Protein AF-A0A0C2GQP3-F1 (afdb_monomer_lite)

Organism: NCBI:txid51022

Sequence (180 aa):
MLGNVIAQKRGRRRKRNSLAPLAIQDDLPNEKETQPNSDPKTCPGTQIRRNNPRRGVQDVSNHKITEFFPVRRSSRKTGKQLEVWFYYEKKGRGIRAAKSFIKNEFVVEYKGDMMDYNSAKIREEEYAKDPSIGSYMYFFKYKSKRWCVDATKESEFKGRLINHSALRPNLRTKVRNSAV

Radius of gyration: 28.7 Å; chains: 1; bounding box: 52×64×82 Å

InterPro domains:
  IPR001214 SET domain [PF00856] (92-177)
  IPR001214 SET domain [PS50280] (80-180)
  IPR046341 SET domain superfamily [G3DSA:2.170.270.10] (5-178)
  IPR046341 SET domain superfamily [SSF82199] (40-175)
  IPR051760 Histone-lysine N-methyltransferase KMT5A [PTHR46167] (46-176)

Foldseek 3Di:
DFFFKFKFFADDDDPDPDDDDDDDDDDDDDDDDDDDDDDDDDDDDDDDDDDDDDDDDPCPPPPPPCVVDPQCPPPPPLLQQKDWDAPPPPFGIAIDGPDDHDGRDTRFTLAADKAFDVVVVVVVVVVVVPPVQDFLKDWDDDPNGIMIGGPSPDDSGRNSRHDDDDPDDRIDMDGGPSDD

Structure (mmCIF, N/CA/C/O backbone):
data_AF-A0A0C2GQP3-F1
#
_entry.id   AF-A0A0C2GQP3-F1
#
loop_
_atom_site.group_PDB
_atom_site.id
_atom_site.type_symbol
_atom_site.label_atom_id
_atom_site.label_alt_id
_atom_site.label_comp_id
_atom_site.label_asym_id
_atom_site.label_entity_id
_atom_site.label_seq_id
_atom_site.pdbx_PDB_ins_code
_atom_site.Cartn_x
_atom_site.Cartn_y
_atom_site.Cartn_z
_atom_site.occupancy
_atom_site.B_iso_or_equiv
_atom_site.auth_seq_id
_atom_site.auth_comp_id
_atom_site.auth_asym_id
_atom_site.auth_atom_id
_atom_site.pdbx_PDB_model_num
ATOM 1 N N . MET A 1 1 ? 3.990 -3.202 20.522 1.00 48.06 1 MET A N 1
ATOM 2 C CA . MET A 1 1 ? 3.571 -3.920 19.298 1.00 48.06 1 MET A CA 1
ATOM 3 C C . MET A 1 1 ? 3.036 -2.933 18.277 1.00 48.06 1 MET A C 1
ATOM 5 O O . MET A 1 1 ? 2.195 -2.108 18.629 1.00 48.06 1 MET A O 1
ATOM 9 N N . LEU A 1 2 ? 3.571 -2.967 17.057 1.00 60.66 2 LEU A N 1
ATOM 10 C CA . LEU A 1 2 ? 3.113 -2.134 15.945 1.00 60.66 2 LEU A CA 1
ATOM 11 C C . LEU A 1 2 ? 1.868 -2.764 15.306 1.00 60.66 2 LEU A C 1
ATOM 13 O O . LEU A 1 2 ? 1.702 -3.982 15.334 1.00 60.66 2 LEU A O 1
ATOM 17 N N . GLY A 1 3 ? 0.945 -1.928 14.827 1.00 66.00 3 GLY A N 1
ATOM 18 C CA . GLY A 1 3 ? -0.274 -2.393 14.171 1.00 66.00 3 GLY A CA 1
ATOM 19 C C . GLY A 1 3 ? -0.024 -2.744 12.707 1.00 66.00 3 GLY A C 1
ATOM 20 O O . GLY A 1 3 ? 0.750 -2.066 12.035 1.00 66.00 3 GLY A O 1
ATOM 21 N N . ASN A 1 4 ? -0.712 -3.764 12.202 1.00 84.69 4 ASN A N 1
ATOM 22 C CA . ASN A 1 4 ? -0.603 -4.191 10.810 1.00 84.69 4 ASN A CA 1
ATOM 23 C C . ASN A 1 4 ? -1.544 -3.362 9.925 1.00 84.69 4 ASN A C 1
ATOM 25 O O . ASN A 1 4 ? -2.636 -2.971 10.355 1.00 84.69 4 ASN A O 1
ATOM 29 N N . VAL A 1 5 ? -1.158 -3.127 8.671 1.00 89.31 5 VAL A N 1
ATOM 30 C CA . VAL A 1 5 ? -2.008 -2.443 7.688 1.00 89.31 5 VAL A CA 1
ATOM 31 C C . VAL A 1 5 ? -2.907 -3.464 6.998 1.00 89.31 5 VAL A C 1
ATOM 33 O O . VAL A 1 5 ? -2.439 -4.406 6.367 1.00 89.31 5 VAL A O 1
ATOM 36 N N . ILE A 1 6 ? -4.221 -3.275 7.098 1.00 92.12 6 ILE A N 1
ATOM 37 C CA . ILE A 1 6 ? -5.217 -4.162 6.490 1.00 92.12 6 ILE A CA 1
ATOM 38 C C . ILE A 1 6 ? -6.140 -3.407 5.542 1.00 92.12 6 ILE A C 1
ATOM 40 O O . ILE A 1 6 ? -6.448 -2.238 5.762 1.00 92.12 6 ILE A O 1
ATOM 44 N N . ALA A 1 7 ? -6.659 -4.098 4.533 1.00 92.81 7 ALA A N 1
ATOM 45 C CA . ALA A 1 7 ? -7.735 -3.627 3.677 1.00 92.81 7 ALA A CA 1
ATOM 46 C C . ALA A 1 7 ? -9.074 -4.251 4.099 1.00 92.81 7 ALA A C 1
ATOM 48 O O . ALA A 1 7 ? -9.189 -5.463 4.301 1.00 92.81 7 ALA A O 1
ATOM 49 N N . GLN A 1 8 ? -10.104 -3.412 4.218 1.00 93.69 8 GLN A N 1
ATOM 50 C CA . GLN A 1 8 ? -11.479 -3.826 4.492 1.00 93.69 8 GLN A CA 1
ATOM 51 C C . GLN A 1 8 ? -12.423 -3.405 3.374 1.00 93.69 8 GLN A C 1
ATOM 53 O O . GLN A 1 8 ? -12.262 -2.337 2.777 1.00 93.69 8 GLN A O 1
ATOM 58 N N . LYS A 1 9 ? -13.478 -4.191 3.150 1.00 94.06 9 LYS A N 1
ATOM 59 C CA . LYS A 1 9 ? -14.527 -3.848 2.190 1.00 94.06 9 LYS A CA 1
ATOM 60 C C . LYS A 1 9 ? -15.231 -2.549 2.590 1.00 94.06 9 LYS A C 1
ATOM 62 O O . LYS A 1 9 ? -15.810 -2.431 3.672 1.00 94.06 9 LYS A O 1
ATOM 67 N N . ARG A 1 10 ? -15.252 -1.569 1.688 1.00 91.69 10 ARG A N 1
ATOM 68 C CA . ARG A 1 10 ? -15.993 -0.315 1.866 1.00 91.69 10 ARG A CA 1
ATOM 69 C C . ARG A 1 10 ? -17.481 -0.524 1.560 1.00 91.69 10 ARG A C 1
ATOM 71 O O . ARG A 1 10 ? -17.843 -1.261 0.639 1.00 91.69 10 ARG A O 1
ATOM 78 N N . GLY A 1 11 ? -18.354 0.145 2.315 1.00 83.75 11 GLY A N 1
ATOM 79 C CA . GLY A 1 11 ? -19.779 0.239 1.981 1.00 83.75 11 GLY A CA 1
ATOM 80 C C . GLY A 1 11 ? -20.011 1.167 0.786 1.00 83.75 11 GLY A C 1
ATOM 81 O O . GLY A 1 11 ? -19.253 2.119 0.595 1.00 83.75 11 GLY A O 1
ATOM 82 N N . ARG A 1 12 ? -21.060 0.916 -0.009 1.00 74.31 12 ARG A N 1
ATOM 83 C CA . ARG A 1 12 ? -21.491 1.864 -1.049 1.00 74.31 12 ARG A CA 1
ATOM 84 C C . ARG A 1 12 ? -21.897 3.177 -0.366 1.00 74.31 12 ARG A C 1
ATOM 86 O O . ARG A 1 12 ? -22.730 3.166 0.538 1.00 74.31 12 ARG A O 1
ATOM 93 N N . ARG A 1 13 ? -21.281 4.297 -0.754 1.00 65.19 13 ARG A N 1
ATOM 94 C CA . ARG A 1 13 ? -21.681 5.627 -0.276 1.00 65.19 13 ARG A CA 1
ATOM 95 C C . ARG A 1 13 ? -23.006 5.962 -0.963 1.00 65.19 13 ARG A C 1
ATOM 97 O O . ARG A 1 13 ? -23.018 6.133 -2.176 1.00 65.19 13 ARG A O 1
ATOM 104 N N . ARG A 1 14 ? -24.112 6.009 -0.216 1.00 60.72 14 ARG A N 1
ATOM 105 C CA . ARG A 1 14 ? -25.349 6.628 -0.716 1.00 60.72 14 ARG A CA 1
ATOM 106 C C . ARG A 1 14 ? -25.082 8.135 -0.789 1.00 60.72 14 ARG A C 1
ATOM 108 O O . ARG A 1 14 ? -24.618 8.698 0.206 1.00 60.72 14 ARG A O 1
ATOM 115 N N . LYS A 1 15 ? -25.281 8.772 -1.949 1.00 56.25 15 LYS A N 1
ATOM 116 C CA . LYS A 1 15 ? -25.331 10.241 -2.009 1.00 56.25 15 LYS A CA 1
ATOM 117 C C . LYS A 1 15 ? -26.527 10.650 -1.145 1.00 56.25 15 LYS A C 1
ATOM 119 O O . LYS A 1 15 ? -27.636 10.197 -1.403 1.00 56.25 15 LYS A O 1
ATOM 124 N N . ARG A 1 16 ? -26.287 11.397 -0.067 1.00 55.19 16 ARG A N 1
ATOM 125 C CA . ARG A 1 16 ? -27.364 12.110 0.621 1.00 55.19 16 ARG A CA 1
ATOM 126 C C . ARG A 1 16 ? -27.602 13.359 -0.218 1.00 55.19 16 ARG A C 1
ATOM 128 O O . ARG A 1 16 ? -26.674 14.148 -0.357 1.00 55.19 16 ARG A O 1
ATOM 135 N N . ASN A 1 17 ? -28.779 13.496 -0.814 1.00 49.72 17 ASN A N 1
ATOM 136 C CA . AS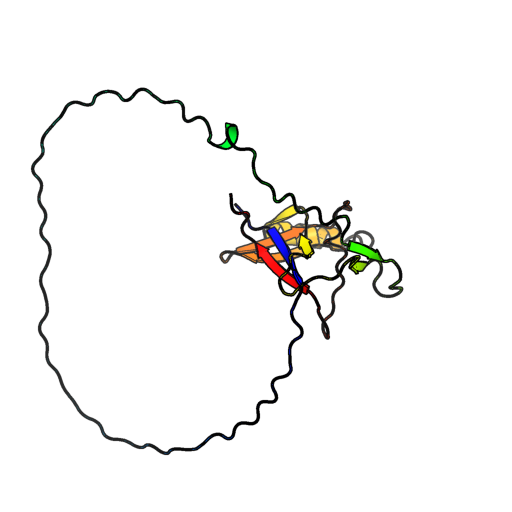N A 1 17 ? -29.211 14.787 -1.332 1.00 49.72 17 ASN A CA 1
ATOM 137 C C . ASN A 1 17 ? -29.528 15.640 -0.097 1.00 49.72 17 ASN A C 1
ATOM 139 O O . ASN A 1 17 ? -30.430 15.290 0.658 1.00 49.72 17 ASN A O 1
ATOM 143 N N . SER A 1 18 ? -28.734 16.673 0.174 1.00 50.72 18 SER A N 1
ATOM 144 C CA . SER A 1 18 ? -28.989 17.627 1.254 1.00 50.72 18 SER A CA 1
ATOM 145 C C . SER A 1 18 ? -29.527 18.919 0.650 1.00 50.72 18 SER A C 1
ATOM 147 O O . SER A 1 18 ? -28.751 19.773 0.234 1.00 50.72 18 SER A O 1
ATOM 149 N N . LEU A 1 19 ? -30.849 19.039 0.590 1.00 50.12 19 LEU A N 1
ATOM 150 C CA . LEU A 1 19 ? -31.541 20.323 0.549 1.00 50.12 19 LEU A CA 1
ATOM 151 C C . LEU A 1 19 ? -32.364 20.380 1.834 1.00 50.12 19 LEU A C 1
ATOM 153 O O . LEU A 1 19 ? -33.345 19.655 1.971 1.00 50.12 19 LEU A O 1
ATOM 157 N N . ALA A 1 20 ? -31.911 21.176 2.794 1.00 46.62 20 ALA A N 1
ATOM 158 C CA . ALA A 1 20 ? -32.725 21.634 3.910 1.00 46.62 20 ALA A CA 1
ATOM 159 C C . ALA A 1 20 ? -32.551 23.163 3.971 1.00 46.62 20 ALA A C 1
ATOM 161 O O . ALA A 1 20 ? -31.402 23.610 3.903 1.00 46.62 20 ALA A O 1
ATOM 162 N N . PRO A 1 21 ? -33.632 23.963 4.029 1.00 43.06 21 PRO A N 1
ATOM 163 C CA . PRO A 1 21 ? -33.525 25.416 4.100 1.00 43.06 21 PRO A CA 1
ATOM 164 C C . PRO A 1 21 ? -33.063 25.851 5.496 1.00 43.06 21 PRO A C 1
ATOM 166 O O . PRO A 1 21 ? -33.502 25.291 6.499 1.00 43.06 21 PRO A O 1
ATOM 169 N N . LEU A 1 22 ? -32.185 26.853 5.553 1.00 36.44 22 LEU A N 1
ATOM 170 C CA . LEU A 1 22 ? -31.786 27.527 6.789 1.00 36.44 22 LEU A CA 1
ATOM 171 C C . LEU A 1 22 ? -32.894 28.510 7.190 1.00 36.44 22 LEU A C 1
ATOM 173 O O . LEU A 1 22 ? -33.204 29.421 6.425 1.00 36.44 22 LEU A O 1
ATOM 177 N N . ALA A 1 23 ? -33.489 28.317 8.367 1.00 37.81 23 ALA A N 1
ATOM 178 C CA . ALA A 1 23 ? -34.339 29.320 8.996 1.00 37.81 23 ALA A CA 1
ATOM 179 C C . ALA A 1 23 ? -33.457 30.340 9.732 1.00 37.81 23 ALA A C 1
ATOM 181 O O . ALA A 1 23 ? -32.553 29.961 10.477 1.00 37.81 23 ALA A O 1
ATOM 182 N N . ILE A 1 24 ? -33.726 31.617 9.471 1.00 36.28 24 ILE A N 1
ATOM 183 C CA . ILE A 1 24 ? -33.119 32.801 10.084 1.00 36.28 24 ILE A CA 1
ATOM 184 C C . ILE A 1 24 ? -33.870 33.086 11.392 1.00 36.28 24 ILE A C 1
ATOM 186 O O . ILE A 1 24 ? -35.101 33.095 11.384 1.00 36.28 24 ILE A O 1
ATOM 190 N N . GLN A 1 25 ? -33.149 33.315 12.490 1.00 35.84 25 GLN A N 1
ATOM 191 C CA . GLN A 1 25 ? -33.665 33.988 13.685 1.00 35.84 25 GLN A CA 1
ATOM 192 C C . GLN A 1 25 ? -32.619 35.011 14.142 1.00 35.84 25 GLN A C 1
ATOM 194 O O . GLN A 1 25 ? -31.444 34.674 14.293 1.00 35.84 25 GLN A O 1
ATOM 199 N N . ASP A 1 26 ? -33.074 36.258 14.248 1.00 30.72 26 ASP A N 1
ATOM 200 C CA . ASP A 1 26 ? -32.338 37.449 14.667 1.00 30.72 26 ASP A CA 1
ATOM 201 C C . ASP A 1 26 ? -32.216 37.500 16.198 1.00 30.72 26 ASP A C 1
ATOM 203 O O . ASP A 1 26 ? -33.205 37.252 16.879 1.00 30.72 26 ASP A O 1
ATOM 207 N N . ASP A 1 27 ? -31.051 37.886 16.731 1.00 34.50 27 ASP A N 1
ATOM 208 C CA . ASP A 1 27 ? -30.860 38.209 18.155 1.00 34.50 27 ASP A CA 1
ATOM 209 C C . ASP A 1 27 ? -29.848 39.363 18.332 1.00 34.50 27 ASP A C 1
ATOM 211 O O . ASP A 1 27 ? -28.745 39.339 17.782 1.00 34.50 27 ASP A O 1
ATOM 215 N N . LEU A 1 28 ? -30.221 40.363 19.140 1.00 32.94 28 LEU A N 1
ATOM 216 C CA . LEU A 1 28 ? -29.399 41.467 19.676 1.00 32.94 28 LEU A CA 1
ATOM 217 C C . LEU A 1 28 ? -29.934 41.826 21.096 1.00 32.94 28 LEU A C 1
ATOM 219 O O . LEU A 1 28 ? -31.059 41.451 21.419 1.00 32.94 28 LEU A O 1
ATOM 223 N N . PRO A 1 29 ? -29.160 42.491 21.984 1.00 45.88 29 PRO A N 1
ATOM 224 C CA . PRO A 1 29 ? -28.600 41.867 23.192 1.00 45.88 29 PRO A CA 1
ATOM 225 C C . PRO A 1 29 ? -29.014 42.567 24.509 1.00 45.88 29 PRO A C 1
ATOM 227 O O . PRO A 1 29 ? -29.563 43.666 24.483 1.00 45.88 29 PRO A O 1
ATOM 230 N N . ASN A 1 30 ? -28.669 41.997 25.676 1.00 30.81 30 ASN A N 1
ATOM 231 C CA . ASN A 1 30 ? -28.511 42.788 26.909 1.00 30.81 30 ASN A CA 1
ATOM 232 C C . ASN A 1 30 ? -27.524 42.158 27.917 1.00 30.81 30 ASN A C 1
ATOM 234 O O . ASN A 1 30 ? -27.489 40.941 28.090 1.00 30.81 30 ASN A O 1
ATOM 238 N N . GLU A 1 31 ? -26.728 43.015 28.558 1.00 28.61 31 GLU A N 1
ATOM 239 C CA . GLU A 1 31 ? -25.621 42.719 29.478 1.00 28.61 31 GLU A CA 1
ATOM 240 C C . GLU A 1 31 ? -25.986 42.844 30.980 1.00 28.61 31 GLU A C 1
ATOM 242 O O . GLU A 1 31 ? -27.010 43.429 31.330 1.00 28.61 31 GLU A O 1
ATOM 247 N N . LYS A 1 32 ? -25.010 42.412 31.813 1.00 29.62 32 LYS A N 1
ATOM 248 C CA . LYS A 1 32 ? -24.617 42.825 33.191 1.00 29.62 32 LYS A CA 1
ATOM 249 C C . LYS A 1 32 ? -25.020 41.911 34.364 1.00 29.62 32 LYS A C 1
ATOM 251 O O . LYS A 1 32 ? -26.198 41.694 34.605 1.00 29.62 32 LYS A O 1
ATOM 256 N N . GLU A 1 33 ? -24.060 41.175 34.967 1.00 27.17 33 GLU A N 1
ATOM 257 C CA . GLU A 1 33 ? -23.115 41.515 36.090 1.00 27.17 33 GLU A CA 1
ATOM 258 C C . GLU A 1 33 ? -23.759 41.191 37.472 1.00 27.17 33 GLU A C 1
ATOM 260 O O . GLU A 1 33 ? -24.946 41.431 37.623 1.00 27.17 33 GLU A O 1
ATOM 265 N N . THR A 1 34 ? -23.162 40.662 38.561 1.00 25.11 34 THR A N 1
ATOM 266 C CA . THR A 1 34 ? -21.821 40.179 38.968 1.00 25.11 34 THR A CA 1
ATOM 267 C C . THR A 1 34 ? -21.939 39.364 40.297 1.00 25.11 34 THR A C 1
ATOM 269 O O . THR A 1 34 ? -22.867 39.564 41.070 1.00 25.11 34 THR A O 1
ATOM 272 N N . GLN A 1 35 ? -20.970 38.453 40.493 1.00 27.34 35 GLN A N 1
ATOM 273 C CA . GLN A 1 35 ? -20.422 37.636 41.627 1.00 27.34 35 GLN A CA 1
ATOM 274 C C . GLN A 1 35 ? -20.513 38.214 43.086 1.00 27.34 35 GLN A C 1
ATOM 276 O O . GLN A 1 35 ? -20.753 39.417 43.169 1.00 27.34 35 GLN A O 1
ATOM 281 N N . PRO A 1 36 ? -20.235 37.484 44.229 1.00 32.75 36 PRO A N 1
ATOM 282 C CA . PRO A 1 36 ? -19.050 36.602 44.427 1.00 32.75 36 PRO A CA 1
ATOM 283 C C . PRO A 1 36 ? -19.012 35.425 45.467 1.00 32.75 36 PRO A C 1
ATOM 285 O O . PRO A 1 36 ? -19.6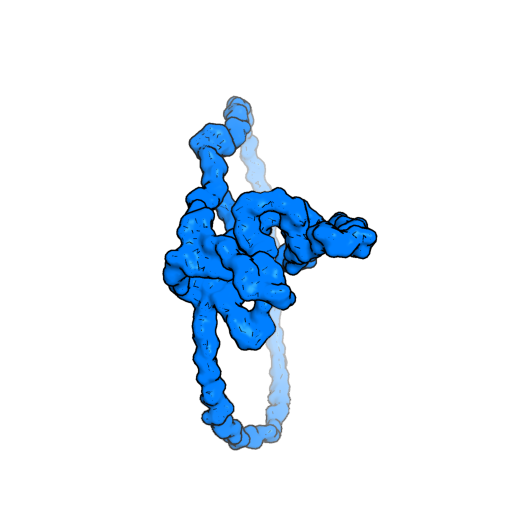74 35.421 46.498 1.00 32.75 36 PRO A O 1
ATOM 288 N N . ASN A 1 37 ? -18.100 34.477 45.165 1.00 28.09 37 ASN A N 1
ATOM 289 C CA . ASN A 1 37 ? -17.096 33.703 45.952 1.00 28.09 37 ASN A CA 1
ATOM 290 C C . ASN A 1 37 ? -17.333 33.120 47.372 1.00 28.09 37 ASN A C 1
ATOM 292 O O . ASN A 1 37 ? -17.583 33.845 48.330 1.00 28.09 37 ASN A O 1
ATOM 296 N N . SER A 1 38 ? -16.943 31.841 47.553 1.00 27.33 38 SER A N 1
ATOM 297 C CA . SER A 1 38 ? -15.942 31.400 48.565 1.00 27.33 38 SER A CA 1
ATOM 298 C C . SER A 1 38 ? -15.476 29.930 48.385 1.00 27.33 38 SER A C 1
ATOM 300 O O . SER A 1 38 ? -16.268 28.995 48.431 1.00 27.33 38 SER A O 1
ATOM 302 N N . ASP A 1 39 ? -14.161 29.752 48.198 1.00 30.64 39 ASP A N 1
ATOM 303 C CA . ASP A 1 39 ? -13.360 28.505 48.279 1.00 30.64 39 ASP A CA 1
ATOM 304 C C . ASP A 1 39 ? -12.930 28.220 49.755 1.00 30.64 39 ASP A C 1
ATOM 306 O O . ASP A 1 39 ? -13.229 29.039 50.628 1.00 30.64 39 ASP A O 1
ATOM 310 N N . PRO A 1 40 ? -12.005 27.281 50.089 1.00 43.16 40 PRO A N 1
ATOM 311 C CA . PRO A 1 40 ? -11.858 25.829 49.841 1.00 43.16 40 PRO A CA 1
ATOM 312 C C . PRO A 1 40 ? -11.583 25.069 51.183 1.00 43.16 40 PRO A C 1
ATOM 314 O O . PRO A 1 40 ? -11.686 25.682 52.243 1.00 43.16 40 PRO A O 1
ATOM 317 N N . LYS A 1 41 ? -11.184 23.772 51.169 1.00 30.55 41 LYS A N 1
ATOM 318 C CA . LYS A 1 41 ? -10.181 23.108 52.080 1.00 30.55 41 LYS A CA 1
ATOM 319 C C . LYS A 1 41 ? -10.188 21.567 51.900 1.00 30.55 41 LYS A C 1
ATOM 321 O O . LYS A 1 41 ? -11.23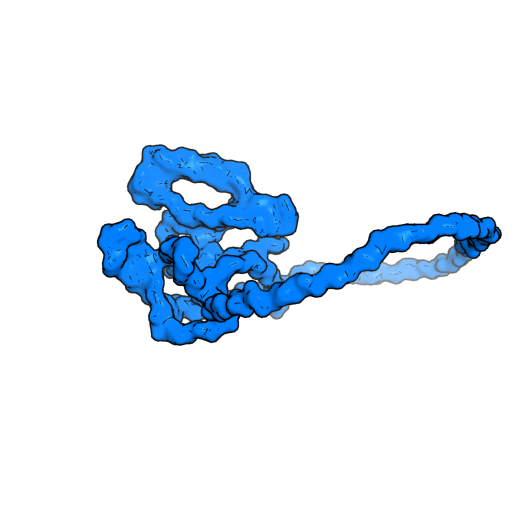1 20.953 52.063 1.00 30.55 41 LYS A O 1
ATOM 326 N N . THR A 1 42 ? -9.154 20.904 51.362 1.00 26.53 42 THR A N 1
ATOM 327 C CA . THR A 1 42 ? -7.825 20.501 51.909 1.00 26.53 42 THR A CA 1
ATOM 328 C C . THR A 1 42 ? -7.807 19.134 52.625 1.00 26.53 42 THR A C 1
ATOM 330 O O . THR A 1 42 ? -8.515 18.917 53.602 1.00 26.53 42 THR A O 1
ATOM 333 N N . CYS A 1 43 ? -6.921 18.242 52.157 1.00 34.34 43 CYS A N 1
ATOM 334 C CA . CYS A 1 43 ? -6.501 16.980 52.786 1.00 34.34 43 CYS A CA 1
ATOM 335 C C . CYS A 1 43 ? -5.443 17.200 53.888 1.00 34.34 43 CYS A C 1
ATOM 337 O O . CYS A 1 43 ? -4.605 18.089 53.730 1.00 34.34 43 CYS A O 1
ATOM 339 N N . PRO A 1 44 ? -5.342 16.305 54.890 1.00 31.44 44 PRO A N 1
ATOM 340 C CA . PRO A 1 44 ? -4.065 16.078 55.576 1.00 31.44 44 PRO A CA 1
ATOM 341 C C . PRO A 1 44 ? -3.661 14.590 55.679 1.00 31.44 44 PRO A C 1
ATOM 343 O O . PRO A 1 44 ? -4.469 13.723 56.004 1.00 31.44 44 PRO A O 1
ATOM 346 N N . GLY A 1 45 ? -2.372 14.304 55.440 1.00 28.97 45 GLY A N 1
ATOM 347 C CA . GLY A 1 45 ? -1.687 13.085 55.911 1.00 28.97 45 GLY A CA 1
ATOM 348 C C . GLY A 1 45 ? -1.329 13.200 57.404 1.00 28.97 45 GLY A C 1
ATOM 349 O O . GLY A 1 45 ? -1.273 14.306 57.934 1.00 28.97 45 GLY A O 1
ATOM 350 N N . THR A 1 46 ? -1.084 12.115 58.151 1.00 30.78 46 THR A N 1
ATOM 351 C CA . THR A 1 46 ? 0.264 11.542 58.366 1.00 30.78 46 THR A CA 1
ATOM 352 C C . THR A 1 46 ? 0.201 10.196 59.129 1.00 30.78 46 THR A C 1
ATOM 354 O O . THR A 1 46 ? -0.603 9.999 60.030 1.00 30.78 46 THR A O 1
ATOM 357 N N . GLN A 1 47 ? 1.102 9.306 58.708 1.00 35.34 47 GLN A N 1
ATOM 358 C CA . GLN A 1 47 ? 1.629 8.007 59.172 1.00 35.34 47 GLN A CA 1
ATOM 359 C C . GLN A 1 47 ? 1.560 7.599 60.666 1.00 35.34 47 GLN A C 1
ATOM 361 O O . GLN A 1 47 ? 1.959 8.376 61.523 1.00 35.34 47 GLN A O 1
ATOM 366 N N . ILE A 1 48 ? 1.327 6.295 60.930 1.00 36.31 48 ILE A N 1
ATOM 367 C CA . ILE A 1 48 ? 2.054 5.503 61.955 1.00 36.31 48 ILE A CA 1
ATOM 368 C C . ILE A 1 48 ? 2.360 4.093 61.411 1.00 36.31 48 ILE A C 1
ATOM 370 O O . ILE A 1 48 ? 1.497 3.393 60.885 1.00 36.31 48 ILE A O 1
ATOM 374 N N . ARG A 1 49 ? 3.632 3.700 61.546 1.00 37.12 49 ARG A N 1
ATOM 375 C CA . ARG A 1 49 ? 4.246 2.439 61.114 1.00 37.12 49 ARG A CA 1
ATOM 376 C C . ARG A 1 49 ? 3.864 1.264 62.018 1.00 37.12 49 ARG A C 1
ATOM 378 O O . ARG A 1 49 ? 3.918 1.387 63.237 1.00 37.12 49 ARG A O 1
ATOM 385 N N . ARG A 1 50 ? 3.633 0.085 61.431 1.00 37.22 50 ARG A N 1
ATOM 386 C CA . ARG A 1 50 ? 3.780 -1.204 62.129 1.00 37.22 50 ARG A CA 1
ATOM 387 C C . ARG A 1 50 ? 4.648 -2.139 61.293 1.00 37.22 50 ARG A C 1
ATOM 389 O O . ARG A 1 50 ? 4.313 -2.473 60.161 1.00 37.22 50 ARG A O 1
ATOM 396 N N . ASN A 1 51 ? 5.795 -2.494 61.864 1.00 36.22 51 ASN A N 1
ATOM 397 C CA . ASN A 1 51 ? 6.759 -3.434 61.311 1.00 36.22 51 ASN A CA 1
ATOM 398 C C . ASN A 1 51 ? 6.176 -4.848 61.377 1.00 36.22 51 ASN A C 1
ATOM 400 O O . ASN A 1 51 ? 5.777 -5.282 62.454 1.00 36.22 51 ASN A O 1
ATOM 404 N N . ASN A 1 52 ? 6.183 -5.574 60.259 1.00 44.81 52 ASN A N 1
ATOM 405 C CA . ASN A 1 52 ? 6.019 -7.025 60.270 1.00 44.81 52 ASN A CA 1
ATOM 406 C C . ASN A 1 52 ? 7.099 -7.657 59.372 1.00 44.81 52 ASN A C 1
ATOM 408 O O . ASN A 1 52 ? 7.373 -7.125 58.290 1.00 44.81 52 ASN A O 1
ATOM 412 N N . PRO A 1 53 ? 7.770 -8.729 59.824 1.00 38.50 53 PRO A N 1
ATOM 413 C CA . PRO A 1 53 ? 8.978 -9.237 59.192 1.00 38.50 53 PRO A CA 1
ATOM 414 C C . PRO A 1 53 ? 8.671 -9.895 57.844 1.00 38.50 53 PRO A C 1
ATOM 416 O O . PRO A 1 53 ? 7.701 -10.637 57.678 1.00 38.50 53 PRO A O 1
ATOM 419 N N . ARG A 1 54 ? 9.536 -9.602 56.871 1.00 41.72 54 ARG A N 1
ATOM 420 C CA . ARG A 1 54 ? 9.509 -10.130 55.507 1.00 41.72 54 ARG A CA 1
ATOM 421 C C . ARG A 1 54 ? 9.655 -11.653 55.541 1.00 41.72 54 ARG A C 1
ATOM 423 O O . ARG A 1 54 ? 10.729 -12.156 55.855 1.00 41.72 54 ARG A O 1
ATOM 430 N N . ARG A 1 55 ? 8.605 -12.388 55.166 1.00 41.75 55 ARG A N 1
ATOM 431 C CA . ARG A 1 55 ? 8.760 -13.772 54.697 1.00 41.75 55 ARG A CA 1
ATOM 432 C C . ARG A 1 55 ? 9.209 -13.705 53.241 1.00 41.75 55 ARG A C 1
ATOM 434 O O . ARG A 1 55 ? 8.521 -13.101 52.421 1.00 41.75 55 ARG A O 1
ATOM 441 N N . GLY A 1 56 ? 10.384 -14.261 52.952 1.00 45.28 56 GLY A N 1
ATOM 442 C CA . GLY A 1 56 ? 10.902 -14.387 51.595 1.00 45.28 56 GLY A CA 1
ATOM 443 C C . GLY A 1 56 ? 9.919 -15.182 50.746 1.00 45.28 56 GLY A C 1
ATOM 444 O O . GLY A 1 56 ? 9.732 -16.377 50.966 1.00 45.28 56 GLY A O 1
ATOM 445 N N . VAL A 1 57 ? 9.260 -14.502 49.811 1.00 48.62 57 VAL A N 1
ATOM 446 C CA . VAL A 1 57 ? 8.534 -15.172 48.736 1.00 48.62 57 VAL A CA 1
ATOM 447 C C . VAL A 1 57 ? 9.605 -15.711 47.804 1.00 48.62 57 VAL A C 1
ATOM 449 O O . VAL A 1 57 ? 10.427 -14.949 47.295 1.00 48.62 57 VAL A O 1
ATOM 452 N N . GLN A 1 58 ? 9.642 -17.034 47.681 1.00 50.12 58 GLN A N 1
ATOM 453 C CA . GLN A 1 58 ? 10.540 -17.738 46.779 1.00 50.12 58 GLN A CA 1
ATOM 454 C C . GLN A 1 58 ? 10.370 -17.177 45.367 1.00 50.12 58 GLN A C 1
ATOM 456 O O . GLN A 1 58 ? 9.250 -16.880 44.945 1.00 50.12 58 GLN A O 1
ATOM 461 N N . ASP A 1 59 ? 11.495 -17.009 44.677 1.00 51.69 59 ASP A N 1
ATOM 462 C CA . ASP A 1 59 ? 11.576 -16.604 43.280 1.00 51.69 59 ASP A CA 1
ATOM 463 C C . ASP A 1 59 ? 10.813 -17.622 42.425 1.00 51.69 59 ASP A C 1
ATOM 465 O O . ASP A 1 59 ? 11.338 -18.655 42.010 1.00 51.69 59 ASP A O 1
ATOM 469 N N . VAL A 1 60 ? 9.518 -17.373 42.226 1.00 56.41 60 VAL A N 1
ATOM 470 C CA . VAL A 1 60 ? 8.746 -18.065 41.205 1.00 56.41 60 VAL A CA 1
ATOM 471 C C . VAL A 1 60 ? 9.286 -17.552 39.887 1.00 56.41 60 VAL A C 1
ATOM 473 O O . VAL A 1 60 ? 8.927 -16.464 39.439 1.00 56.41 60 VAL A O 1
ATOM 476 N N . SER A 1 61 ? 10.207 -18.329 39.309 1.00 60.22 61 SE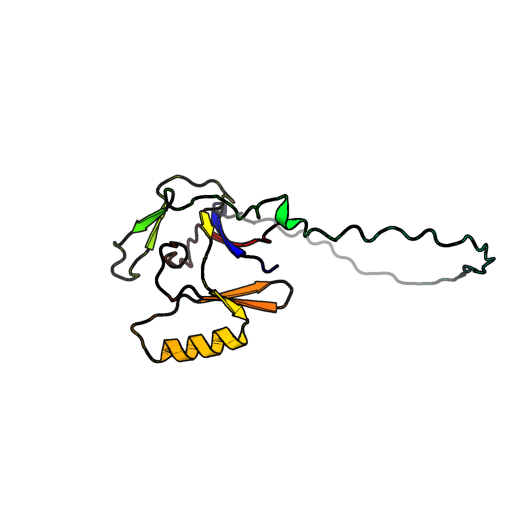R A N 1
ATOM 477 C CA . SER A 1 61 ? 10.791 -18.077 37.998 1.00 60.22 61 SER A CA 1
ATOM 478 C C . SER A 1 61 ? 9.696 -17.534 37.086 1.00 60.22 61 SER A C 1
ATOM 480 O O . SER A 1 61 ? 8.689 -18.217 36.870 1.00 60.22 61 SER A O 1
ATOM 482 N N . ASN A 1 62 ? 9.855 -16.294 36.618 1.00 57.78 62 ASN A N 1
ATOM 483 C CA . ASN A 1 62 ? 8.930 -15.651 35.693 1.00 57.78 62 ASN A CA 1
ATOM 484 C C . ASN A 1 62 ? 8.974 -16.417 34.364 1.00 57.78 62 ASN A C 1
ATOM 486 O O . ASN A 1 62 ? 9.625 -15.988 33.409 1.00 57.78 62 ASN A O 1
ATOM 490 N N . HIS A 1 63 ? 8.324 -17.581 34.308 1.00 61.38 63 HIS A N 1
ATOM 491 C CA . HIS A 1 63 ? 8.119 -18.315 33.075 1.00 61.38 63 HIS A CA 1
ATOM 492 C C . HIS A 1 63 ? 7.391 -17.352 32.152 1.00 61.38 63 HIS A C 1
ATOM 494 O O . HIS A 1 63 ? 6.299 -16.866 32.465 1.00 61.38 63 HIS A O 1
ATOM 500 N N . LYS A 1 64 ? 8.047 -16.985 31.049 1.00 66.88 64 LYS A N 1
ATOM 501 C CA . LYS A 1 64 ? 7.466 -16.062 30.084 1.00 66.88 64 LYS A CA 1
ATOM 502 C C . LYS A 1 64 ? 6.137 -16.677 29.669 1.00 66.88 64 LYS A C 1
ATOM 504 O O . LYS A 1 64 ? 6.111 -17.758 29.097 1.00 66.88 64 LYS A O 1
ATOM 509 N N . ILE A 1 65 ? 5.038 -15.976 29.943 1.00 58.59 65 ILE A N 1
ATOM 510 C CA . ILE A 1 65 ? 3.652 -16.367 29.619 1.00 58.59 65 ILE A CA 1
ATOM 511 C C . ILE A 1 65 ? 3.476 -16.881 28.172 1.00 58.59 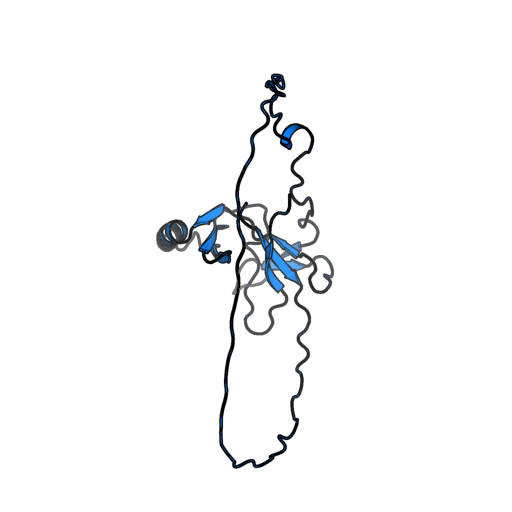65 ILE A C 1
ATOM 513 O O . ILE A 1 65 ? 2.523 -17.587 27.852 1.00 58.59 65 ILE A O 1
ATOM 517 N N . THR A 1 66 ? 4.430 -16.541 27.301 1.00 54.41 66 THR A N 1
ATOM 518 C CA . THR A 1 66 ? 4.593 -17.001 25.923 1.00 54.41 66 THR A CA 1
ATOM 519 C C . THR A 1 66 ? 4.878 -18.494 25.760 1.00 54.41 66 THR A C 1
ATOM 521 O O . THR A 1 66 ? 4.740 -18.981 24.644 1.00 54.41 66 THR A O 1
ATOM 524 N N . GLU A 1 67 ? 5.287 -19.215 26.807 1.00 58.62 67 GLU A N 1
ATOM 525 C CA . GLU A 1 67 ? 5.535 -20.664 26.719 1.00 58.62 67 GLU A CA 1
ATOM 526 C C . GLU A 1 67 ? 4.248 -21.487 26.807 1.00 58.62 67 GLU A C 1
ATOM 528 O O . GLU A 1 67 ? 4.144 -22.541 26.188 1.00 58.62 67 GLU A O 1
ATOM 533 N N . PHE A 1 68 ? 3.232 -20.982 27.513 1.00 58.91 68 PHE A N 1
ATOM 534 C CA . PHE A 1 68 ? 1.977 -21.710 27.709 1.00 58.91 68 PHE A CA 1
ATOM 535 C C . PHE A 1 68 ? 0.932 -21.425 26.618 1.00 58.91 68 PHE A C 1
ATOM 537 O O . PHE A 1 68 ? 0.049 -22.244 26.366 1.00 58.91 68 PHE A O 1
ATOM 544 N N . PHE A 1 69 ? 1.024 -20.282 25.928 1.00 46.00 69 PHE A N 1
ATOM 545 C CA . PHE A 1 69 ? 0.070 -19.913 24.883 1.00 46.00 69 PHE A CA 1
ATOM 546 C C . PHE A 1 69 ? 0.776 -19.630 23.552 1.00 46.00 69 PHE A C 1
ATOM 548 O O . PHE A 1 69 ? 1.522 -18.650 23.457 1.00 46.00 69 PHE A O 1
ATOM 555 N N . PRO A 1 70 ? 0.516 -20.411 22.483 1.00 49.94 70 PRO A N 1
ATOM 556 C CA . PRO A 1 70 ? 1.053 -20.091 21.170 1.00 49.94 70 PRO A CA 1
ATOM 557 C C . PRO A 1 70 ? 0.532 -18.721 20.730 1.00 49.94 70 PRO A C 1
ATOM 559 O O . PRO A 1 70 ? -0.671 -18.449 20.778 1.00 49.94 70 PRO A O 1
ATOM 562 N N . VAL A 1 71 ? 1.445 -17.858 20.272 1.00 58.00 71 VAL A N 1
ATOM 563 C CA . VAL A 1 71 ? 1.120 -16.531 19.738 1.00 58.00 71 VAL A CA 1
ATOM 564 C C . VAL A 1 71 ? 0.066 -16.688 18.642 1.00 58.00 71 VAL A C 1
ATOM 566 O O . VAL A 1 71 ? 0.359 -17.176 17.547 1.00 58.00 71 VAL A O 1
ATOM 569 N N . ARG A 1 72 ? -1.170 -16.253 18.921 1.00 51.75 72 ARG A N 1
ATOM 570 C CA . ARG A 1 72 ? -2.298 -16.273 17.979 1.00 51.75 72 ARG A CA 1
ATOM 571 C C . ARG A 1 72 ? -2.096 -15.227 16.879 1.00 51.75 72 ARG A C 1
ATOM 573 O O . ARG A 1 72 ? -2.815 -14.236 16.785 1.00 51.75 72 ARG A O 1
ATOM 580 N N . ARG A 1 73 ? -1.123 -15.442 15.989 1.00 51.12 73 ARG A N 1
ATOM 581 C CA . ARG A 1 73 ? -1.057 -14.710 14.716 1.00 51.12 73 ARG A CA 1
ATOM 582 C C . ARG A 1 73 ? -2.355 -15.001 13.968 1.00 51.12 73 ARG A C 1
ATOM 584 O O . ARG A 1 73 ? -2.752 -16.159 13.864 1.00 51.12 73 ARG A O 1
ATOM 591 N N . SER A 1 74 ? -3.054 -13.970 13.485 1.00 48.62 74 SER A N 1
ATOM 592 C CA . SER A 1 74 ? -4.378 -14.172 12.890 1.00 48.62 74 SER A CA 1
ATOM 593 C C . SER A 1 74 ? -4.291 -15.158 11.719 1.00 48.62 74 SER A C 1
ATOM 595 O O . SER A 1 74 ? -3.727 -14.842 10.674 1.00 48.62 74 SER A O 1
ATOM 597 N N . SER A 1 75 ? -4.867 -16.344 11.887 1.00 48.31 75 SER A N 1
ATOM 598 C CA . SER A 1 75 ? -4.833 -17.462 10.938 1.00 48.31 75 SER A CA 1
ATOM 599 C C . SER A 1 75 ? -5.838 -17.314 9.788 1.00 48.31 75 SER A C 1
ATOM 601 O O . SER A 1 75 ? -6.182 -18.291 9.124 1.00 48.31 75 SER A O 1
ATOM 603 N N . ARG A 1 76 ? -6.333 -16.095 9.522 1.00 57.59 76 ARG A N 1
ATOM 604 C CA . ARG A 1 76 ? -7.283 -15.839 8.430 1.00 57.59 76 ARG A CA 1
ATOM 605 C C . ARG A 1 76 ? -6.565 -15.992 7.092 1.00 57.59 76 ARG A C 1
ATOM 607 O O . ARG A 1 76 ? -6.004 -15.035 6.567 1.00 57.59 76 ARG A O 1
ATOM 614 N N . LYS A 1 77 ? -6.580 -17.207 6.546 1.00 56.75 77 LYS A N 1
ATOM 615 C CA . LYS A 1 77 ? -6.028 -17.526 5.227 1.00 56.75 77 LYS A CA 1
ATOM 616 C C . LYS A 1 77 ? -6.863 -16.825 4.149 1.00 56.75 77 LYS A C 1
ATOM 618 O O . LYS A 1 77 ? -7.959 -17.260 3.812 1.00 56.75 77 LYS A O 1
ATOM 623 N N . THR A 1 78 ? -6.339 -15.733 3.602 1.00 60.28 78 THR A N 1
ATOM 624 C CA . THR A 1 78 ? -6.937 -14.963 2.494 1.00 60.28 78 THR A CA 1
ATOM 625 C C . THR A 1 78 ? -6.562 -15.491 1.111 1.00 60.28 78 THR A C 1
ATOM 627 O O . THR A 1 78 ? -7.139 -15.059 0.117 1.00 60.28 78 THR A O 1
ATOM 630 N N . GLY A 1 79 ? -5.651 -16.471 1.034 1.00 63.62 79 GLY A N 1
ATOM 631 C CA . GLY A 1 79 ? -5.104 -16.986 -0.226 1.00 63.62 79 GLY A CA 1
ATOM 632 C C . GLY A 1 79 ? -6.156 -17.465 -1.232 1.00 63.62 79 GLY A C 1
ATOM 633 O O . GLY A 1 79 ? -6.013 -17.161 -2.414 1.00 63.62 79 GLY A O 1
ATOM 634 N N . LYS A 1 80 ? -7.227 -18.126 -0.761 1.00 76.19 80 LYS A N 1
ATOM 635 C CA . LYS A 1 80 ? -8.322 -18.660 -1.599 1.00 76.19 80 LYS A CA 1
ATOM 636 C C . LYS A 1 80 ? -9.406 -17.634 -1.965 1.00 76.19 80 LYS A C 1
ATOM 638 O O . LYS A 1 80 ? -10.266 -17.928 -2.777 1.00 76.19 80 LYS A O 1
ATOM 643 N N . GLN A 1 81 ? -9.417 -16.455 -1.340 1.00 87.88 81 GLN A N 1
ATOM 644 C CA . GLN A 1 81 ? -10.501 -15.471 -1.507 1.00 87.88 81 GLN A CA 1
ATOM 645 C C . GLN A 1 81 ? -10.189 -14.410 -2.570 1.00 87.88 81 GLN A C 1
ATOM 647 O O . GLN A 1 81 ? -11.066 -13.630 -2.944 1.00 87.88 81 GLN A O 1
ATOM 652 N N . LEU A 1 82 ? -8.937 -14.356 -3.022 1.00 92.50 82 LEU A N 1
ATOM 653 C CA . LEU A 1 82 ? -8.419 -13.374 -3.963 1.00 92.50 82 LEU A CA 1
ATOM 654 C C . LEU A 1 82 ? -7.646 -14.088 -5.059 1.00 92.50 82 LEU A C 1
ATOM 656 O O . LEU A 1 82 ? -6.864 -14.992 -4.775 1.00 92.50 82 LEU A O 1
ATOM 660 N N . GLU A 1 83 ? -7.784 -13.627 -6.288 1.00 92.56 83 GLU A N 1
ATOM 661 C CA . GLU A 1 83 ? -7.066 -14.152 -7.446 1.00 92.56 83 GLU A CA 1
ATOM 662 C C . GLU A 1 83 ? -6.269 -13.037 -8.105 1.00 92.56 83 GLU A C 1
ATOM 664 O O . GLU A 1 83 ? -6.713 -11.886 -8.136 1.00 92.56 83 GLU A O 1
ATOM 669 N N . VAL A 1 84 ? -5.085 -13.378 -8.611 1.00 91.25 84 VAL A N 1
ATOM 670 C CA . VAL A 1 84 ? -4.283 -12.443 -9.402 1.00 91.25 84 VAL A CA 1
ATOM 671 C C . VAL A 1 84 ? -4.912 -12.348 -10.785 1.00 91.25 84 VAL A C 1
ATOM 673 O O . VAL A 1 84 ? -5.268 -13.357 -11.387 1.00 91.25 84 VAL A O 1
ATOM 676 N N . TRP A 1 85 ? -5.085 -11.124 -11.264 1.00 88.00 85 TRP A N 1
ATOM 677 C CA . TRP A 1 85 ? -5.724 -10.820 -12.534 1.00 88.00 85 TRP A CA 1
ATOM 678 C C . TRP A 1 85 ? -4.761 -10.015 -13.405 1.00 88.00 85 TRP A C 1
ATOM 680 O O . TRP A 1 85 ? -4.241 -8.992 -12.960 1.00 88.00 85 TRP A O 1
ATOM 690 N N . PHE A 1 86 ? -4.527 -10.475 -14.637 1.00 79.94 86 PHE A N 1
ATOM 691 C CA . PHE A 1 86 ? -3.481 -9.952 -15.530 1.00 79.94 86 PHE A CA 1
ATOM 692 C C . PHE A 1 86 ? -4.002 -9.041 -16.656 1.00 79.94 86 PHE A C 1
ATOM 694 O O . PHE A 1 86 ? -3.229 -8.591 -17.488 1.00 79.94 86 PHE A O 1
ATOM 701 N N . TYR A 1 87 ? -5.298 -8.721 -16.686 1.00 64.75 87 TYR A N 1
ATOM 702 C CA . TYR A 1 87 ? -5.930 -8.084 -17.853 1.00 64.75 87 TYR A CA 1
ATOM 703 C C . TYR A 1 87 ? -5.832 -6.542 -17.909 1.00 64.75 87 TYR A C 1
ATOM 705 O O . TYR A 1 87 ? -6.474 -5.912 -18.741 1.00 64.75 87 TYR A O 1
ATOM 713 N N . TYR A 1 88 ? -5.093 -5.880 -17.014 1.00 66.81 88 TYR A N 1
ATOM 714 C CA . TYR A 1 88 ? -4.959 -4.420 -17.094 1.00 66.81 88 TYR A CA 1
ATOM 715 C C . TYR A 1 88 ? -3.720 -4.033 -17.906 1.00 66.81 88 TYR A C 1
ATOM 717 O O . TYR A 1 88 ? -2.689 -3.708 -17.324 1.00 66.81 88 TYR A O 1
ATOM 725 N N . GLU A 1 89 ? -3.847 -3.971 -19.236 1.00 71.25 89 GLU A N 1
ATOM 726 C CA . GLU A 1 89 ? -2.776 -3.533 -20.161 1.00 71.25 89 GLU A CA 1
ATOM 727 C C . GLU A 1 89 ? -2.093 -2.227 -19.718 1.00 71.25 89 GLU A C 1
ATOM 729 O O . GLU A 1 89 ? -0.893 -2.054 -19.887 1.00 71.25 89 GLU A O 1
ATOM 734 N N . LYS A 1 90 ? -2.847 -1.322 -19.075 1.00 81.56 90 LYS A N 1
ATOM 735 C CA . LYS A 1 90 ? -2.350 -0.016 -18.607 1.00 81.56 90 LYS A CA 1
ATOM 736 C C . LYS A 1 90 ? -1.967 0.053 -17.124 1.00 81.56 90 LYS A C 1
ATOM 738 O O . LYS A 1 90 ? -1.433 1.070 -16.699 1.00 81.56 90 LYS A O 1
ATOM 743 N N . LYS A 1 91 ? -2.304 -0.952 -16.303 1.00 83.12 91 LYS A N 1
ATOM 744 C CA . LYS A 1 91 ? -2.033 -0.936 -14.842 1.00 83.12 91 LYS A CA 1
ATOM 745 C C . LYS A 1 91 ? -1.210 -2.128 -14.349 1.00 83.12 91 LYS A C 1
ATOM 747 O O . LYS A 1 91 ? -0.904 -2.187 -13.163 1.00 83.12 91 LYS A O 1
ATOM 752 N N . GLY A 1 92 ? -0.873 -3.070 -15.227 1.00 89.44 92 GLY A N 1
ATOM 753 C CA . GLY A 1 92 ? -0.157 -4.289 -14.878 1.00 89.44 92 GLY A CA 1
ATOM 754 C C . GLY A 1 92 ? -1.018 -5.280 -14.091 1.00 89.44 92 GLY A C 1
ATOM 755 O O . GLY A 1 92 ? -2.220 -5.433 -14.329 1.00 89.44 92 GLY A O 1
ATOM 756 N N . ARG A 1 93 ? -0.385 -5.983 -13.146 1.00 91.56 93 ARG A N 1
ATOM 757 C CA . ARG A 1 93 ? -1.038 -6.985 -12.291 1.00 91.56 93 ARG A CA 1
ATOM 758 C C . ARG A 1 93 ? -2.089 -6.329 -11.392 1.00 91.56 93 ARG A C 1
ATOM 760 O O . ARG A 1 93 ? -1.926 -5.210 -10.922 1.00 91.56 93 ARG A O 1
ATOM 767 N N . GLY A 1 94 ? -3.163 -7.051 -11.110 1.00 92.12 94 GLY A N 1
ATOM 768 C CA . GLY A 1 94 ? -4.164 -6.650 -10.129 1.00 92.12 94 GLY A CA 1
ATOM 769 C C . GLY A 1 94 ? -4.688 -7.839 -9.341 1.00 92.12 94 GLY A C 1
ATOM 770 O O . GLY A 1 94 ? -4.307 -8.985 -9.582 1.00 92.12 94 GLY A O 1
ATOM 771 N N . ILE A 1 95 ? -5.608 -7.571 -8.417 1.00 93.06 95 ILE A N 1
ATOM 772 C CA . ILE A 1 95 ? -6.359 -8.618 -7.724 1.00 93.06 95 ILE A CA 1
ATOM 773 C C . ILE A 1 95 ? -7.853 -8.497 -7.993 1.00 93.06 95 ILE A C 1
ATOM 775 O O . ILE A 1 95 ? -8.415 -7.399 -8.013 1.00 93.06 95 ILE A O 1
ATOM 779 N N . ARG A 1 96 ? -8.505 -9.648 -8.142 1.00 92.69 96 ARG A N 1
ATOM 780 C CA . ARG A 1 96 ? -9.962 -9.777 -8.148 1.00 92.69 96 ARG A CA 1
ATOM 781 C C . ARG A 1 96 ? -10.425 -10.600 -6.955 1.00 92.69 96 ARG A C 1
ATOM 783 O O . ARG A 1 96 ? -9.689 -11.431 -6.424 1.00 92.69 96 ARG A O 1
ATOM 790 N N . ALA A 1 97 ? -11.652 -10.352 -6.524 1.00 93.75 97 ALA A N 1
ATOM 791 C CA . ALA A 1 97 ? -12.284 -11.154 -5.492 1.00 93.75 97 ALA A CA 1
ATOM 792 C C . ALA A 1 97 ? -12.777 -12.479 -6.095 1.00 93.75 97 ALA A C 1
ATOM 794 O O . ALA A 1 97 ? -13.496 -12.453 -7.088 1.00 93.75 97 ALA A O 1
ATOM 795 N N . ALA A 1 98 ? -12.414 -13.604 -5.478 1.00 92.81 98 ALA A N 1
ATOM 796 C CA . ALA A 1 98 ? -12.943 -14.932 -5.811 1.00 92.81 98 ALA A CA 1
ATOM 797 C C . ALA A 1 98 ? -14.257 -15.236 -5.068 1.00 92.81 98 ALA A C 1
ATOM 799 O O . ALA A 1 98 ? -14.961 -16.191 -5.377 1.00 92.81 98 ALA A O 1
ATOM 800 N N . LYS A 1 99 ? -14.597 -14.414 -4.068 1.00 92.62 99 LYS A N 1
ATOM 801 C CA . LYS A 1 99 ? -15.856 -14.481 -3.321 1.00 92.62 99 LYS A CA 1
ATOM 802 C C . LYS A 1 99 ? -16.445 -13.092 -3.091 1.00 92.62 99 LYS A C 1
ATOM 804 O O . LYS A 1 99 ? -15.744 -12.080 -3.140 1.00 92.62 99 LYS A O 1
ATOM 809 N N . SER A 1 100 ? -17.720 -13.050 -2.732 1.00 93.12 100 SER A N 1
ATOM 810 C CA . SER A 1 100 ? -18.356 -11.836 -2.220 1.00 93.12 100 SER A CA 1
ATOM 811 C C . SER A 1 100 ? -17.818 -11.466 -0.832 1.00 93.12 100 SER A C 1
ATOM 813 O O . SER A 1 100 ? -17.570 -12.337 0.000 1.00 93.12 100 SER A O 1
ATOM 815 N N . PHE A 1 101 ? -17.665 -10.163 -0.581 1.00 93.56 101 PHE A N 1
ATOM 816 C CA . PHE A 1 101 ? -17.264 -9.611 0.717 1.00 93.56 101 PHE A CA 1
ATOM 817 C C . PHE A 1 101 ? -18.347 -8.681 1.268 1.00 93.56 101 PHE A C 1
ATOM 819 O O . PHE A 1 101 ? -18.846 -7.806 0.546 1.00 93.56 101 PHE A O 1
ATOM 826 N N . ILE A 1 102 ? -18.654 -8.800 2.560 1.00 93.44 102 ILE A N 1
ATOM 827 C CA . ILE A 1 102 ? -19.585 -7.904 3.258 1.00 93.44 102 ILE A CA 1
ATOM 828 C C . ILE A 1 102 ? -18.884 -6.621 3.719 1.00 93.44 102 ILE A C 1
ATOM 830 O O . ILE A 1 102 ? -17.663 -6.553 3.847 1.00 93.44 102 ILE A O 1
ATOM 834 N N . LYS A 1 103 ? -19.647 -5.548 3.964 1.00 93.31 103 LYS A N 1
ATOM 835 C CA . LYS A 1 103 ? -19.095 -4.261 4.428 1.00 93.31 103 LYS A CA 1
ATOM 836 C C . LYS A 1 103 ? -18.267 -4.455 5.707 1.00 93.31 103 LYS A C 1
ATOM 838 O O . LYS A 1 103 ? -18.718 -5.094 6.646 1.00 93.31 103 LYS A O 1
ATOM 843 N N . ASN A 1 104 ? -17.099 -3.812 5.761 1.00 91.75 104 ASN A N 1
ATOM 844 C CA . ASN A 1 104 ? -16.098 -3.897 6.831 1.00 91.75 104 ASN A CA 1
ATOM 845 C C . ASN A 1 104 ? -15.432 -5.274 7.007 1.00 91.75 104 ASN A C 1
ATOM 847 O O . ASN A 1 104 ? -14.580 -5.404 7.888 1.00 91.75 104 ASN A O 1
ATOM 851 N N . GLU A 1 105 ? -15.750 -6.269 6.173 1.00 91.88 105 GLU A N 1
ATOM 852 C CA . GLU A 1 105 ? -15.040 -7.546 6.186 1.00 91.88 105 GLU A CA 1
ATOM 853 C C . GLU A 1 105 ? -13.558 -7.325 5.877 1.00 91.88 105 GLU A C 1
ATOM 855 O O . GLU A 1 105 ? -13.193 -6.484 5.048 1.00 91.88 105 GLU A O 1
ATOM 860 N N . PHE A 1 106 ? -12.706 -8.064 6.584 1.00 91.69 106 PHE A N 1
ATOM 861 C CA . PHE A 1 106 ? -11.280 -8.131 6.294 1.00 91.69 106 PHE A CA 1
ATOM 862 C C . PHE A 1 106 ? -11.068 -8.796 4.935 1.00 91.69 106 PHE A C 1
ATOM 864 O O . PHE A 1 106 ? -11.579 -9.886 4.706 1.00 91.69 106 PHE A O 1
ATOM 871 N N . VAL A 1 107 ? -10.302 -8.141 4.064 1.00 92.44 107 VAL A N 1
ATOM 872 C CA . VAL A 1 107 ? -10.036 -8.633 2.709 1.00 92.44 107 VAL A CA 1
ATOM 873 C C . VAL A 1 107 ? -8.620 -9.165 2.596 1.00 92.44 107 VAL A C 1
ATOM 875 O O . VAL A 1 107 ? -8.431 -10.290 2.157 1.00 92.44 107 VAL A O 1
ATOM 878 N N . VAL A 1 108 ? -7.621 -8.371 2.982 1.00 92.81 108 VAL A N 1
ATOM 879 C CA . VAL A 1 108 ? -6.209 -8.766 2.925 1.00 92.81 108 VAL A CA 1
ATOM 880 C C . VAL A 1 108 ? -5.363 -7.835 3.782 1.00 92.81 108 VAL A C 1
ATOM 882 O O . VAL A 1 108 ? -5.743 -6.696 4.049 1.00 92.81 108 VAL A O 1
ATOM 885 N N . GLU A 1 109 ? -4.221 -8.330 4.233 1.00 93.12 109 GLU A N 1
ATOM 886 C CA . GLU A 1 109 ? -3.186 -7.540 4.889 1.00 93.12 109 GLU A CA 1
ATOM 887 C C . GLU A 1 109 ? -2.181 -7.038 3.846 1.00 93.12 109 GLU A C 1
ATOM 889 O O . GLU A 1 109 ? -1.787 -7.785 2.948 1.00 93.12 109 GLU A O 1
ATOM 894 N N . TYR A 1 110 ? -1.756 -5.784 3.966 1.00 94.94 110 TYR A N 1
ATOM 895 C CA . TYR A 1 110 ? -0.632 -5.264 3.198 1.00 94.94 110 TYR A CA 1
ATOM 896 C C . TYR A 1 110 ? 0.652 -5.703 3.906 1.00 94.94 110 TYR A C 1
ATOM 898 O O . TYR A 1 110 ? 1.151 -5.000 4.779 1.00 94.94 110 TYR A O 1
ATOM 906 N N . LYS A 1 111 ? 1.098 -6.932 3.620 1.00 93.12 111 LYS A N 1
ATOM 907 C CA . LYS A 1 111 ? 2.295 -7.524 4.226 1.00 93.12 111 LYS A CA 1
ATOM 908 C C . LYS A 1 111 ? 3.561 -7.076 3.509 1.00 93.12 111 LYS A C 1
ATOM 910 O O . LYS A 1 111 ? 3.591 -7.048 2.284 1.00 93.12 111 LYS A O 1
ATOM 915 N N . GLY A 1 112 ? 4.586 -6.809 4.304 1.00 94.00 112 GLY A N 1
ATOM 916 C CA . GLY A 1 112 ? 5.916 -6.394 3.886 1.00 94.00 112 GLY A CA 1
ATOM 917 C C . GLY A 1 112 ? 6.767 -6.079 5.115 1.00 94.00 112 GLY A C 1
ATOM 918 O O . GLY A 1 112 ? 6.341 -6.336 6.248 1.00 94.00 112 GLY A O 1
ATOM 919 N N . ASP A 1 113 ? 7.931 -5.491 4.890 1.00 94.12 113 ASP A N 1
ATOM 920 C CA . ASP A 1 113 ? 8.871 -5.114 5.935 1.00 94.12 113 ASP A CA 1
ATOM 921 C C . ASP A 1 113 ? 8.443 -3.795 6.580 1.00 94.12 113 ASP A C 1
ATOM 923 O O . ASP A 1 113 ? 8.182 -2.793 5.912 1.00 94.12 113 ASP A O 1
ATOM 927 N N . MET A 1 114 ? 8.314 -3.794 7.905 1.00 93.50 114 MET A N 1
ATOM 928 C CA . MET A 1 114 ? 7.883 -2.612 8.644 1.00 93.50 114 MET A CA 1
ATOM 929 C C . MET A 1 114 ? 9.075 -1.719 8.972 1.00 93.50 114 MET A C 1
ATOM 931 O O . MET A 1 114 ? 10.042 -2.170 9.578 1.00 93.50 114 MET A O 1
ATOM 935 N N . MET A 1 115 ? 8.971 -0.439 8.624 1.00 93.94 115 MET A N 1
ATOM 936 C CA . MET A 1 115 ? 10.043 0.542 8.783 1.00 93.94 115 MET A CA 1
ATOM 937 C C . MET A 1 115 ? 9.518 1.862 9.338 1.00 93.94 115 MET A C 1
ATOM 939 O O . MET A 1 115 ? 8.338 2.202 9.194 1.00 93.94 115 MET A O 1
ATOM 943 N N . ASP A 1 116 ? 10.402 2.629 9.967 1.00 95.12 116 ASP A N 1
ATOM 944 C CA . ASP A 1 116 ? 10.143 4.031 10.263 1.00 95.12 116 ASP A CA 1
ATOM 945 C C . ASP A 1 116 ? 10.204 4.883 8.984 1.00 95.12 116 ASP A C 1
ATOM 947 O O . ASP A 1 116 ? 10.611 4.439 7.909 1.00 95.12 116 ASP A O 1
ATOM 951 N N . TYR A 1 117 ? 9.764 6.130 9.103 1.00 95.25 117 TYR A N 1
ATOM 952 C CA . TYR A 1 117 ? 9.673 7.042 7.972 1.00 95.25 117 TYR A CA 1
ATOM 953 C C . TYR A 1 117 ? 11.022 7.405 7.336 1.00 95.25 117 TYR A C 1
ATOM 955 O O . TYR A 1 117 ? 11.087 7.506 6.113 1.00 95.25 117 TYR A O 1
ATOM 963 N N . ASN A 1 118 ? 12.075 7.600 8.132 1.00 95.88 118 ASN A N 1
ATOM 964 C CA . ASN A 1 118 ? 13.363 8.063 7.616 1.00 95.88 118 ASN A CA 1
ATOM 965 C C . ASN A 1 118 ? 14.060 6.932 6.859 1.00 95.88 118 ASN A C 1
ATOM 967 O O . ASN A 1 118 ? 14.465 7.119 5.715 1.00 95.88 118 ASN A O 1
ATOM 971 N N . SER A 1 119 ? 14.092 5.733 7.447 1.00 96.12 119 SER A N 1
ATOM 972 C CA . SER A 1 119 ? 14.627 4.538 6.782 1.00 96.12 119 SER A CA 1
ATOM 973 C C . SER A 1 119 ? 13.874 4.213 5.488 1.00 96.12 119 SER A C 1
ATOM 975 O O . SER A 1 119 ? 14.473 3.793 4.501 1.00 96.12 119 SER A O 1
ATOM 977 N N . ALA A 1 120 ? 12.554 4.429 5.469 1.00 95.62 120 ALA A N 1
ATOM 978 C CA . ALA A 1 120 ? 11.750 4.229 4.270 1.00 95.62 120 ALA A CA 1
ATOM 979 C C . ALA A 1 120 ? 12.066 5.246 3.163 1.00 95.62 120 ALA A C 1
ATOM 981 O O . ALA A 1 120 ? 12.057 4.883 1.993 1.00 95.62 120 ALA A O 1
ATOM 982 N N . LYS A 1 121 ? 12.368 6.500 3.513 1.00 95.75 121 LYS A N 1
ATOM 983 C CA . LYS A 1 121 ? 12.738 7.519 2.525 1.00 95.75 121 LYS A CA 1
ATOM 984 C C . LYS A 1 121 ? 14.054 7.201 1.821 1.00 95.75 121 LYS A C 1
ATOM 986 O O . LYS A 1 121 ? 14.106 7.285 0.602 1.00 95.75 121 LYS A O 1
ATOM 991 N N . ILE A 1 122 ? 15.052 6.734 2.569 1.00 96.38 122 ILE A N 1
ATOM 992 C CA . ILE A 1 122 ? 16.341 6.310 2.001 1.00 96.38 122 ILE A CA 1
ATOM 993 C C . ILE A 1 122 ? 16.140 5.153 1.005 1.00 96.38 122 ILE A C 1
ATOM 995 O O . ILE A 1 122 ? 16.624 5.218 -0.121 1.00 96.38 122 ILE A O 1
ATOM 999 N N . ARG A 1 123 ? 15.349 4.128 1.363 1.00 95.50 123 ARG A N 1
ATOM 1000 C CA . ARG A 1 123 ? 15.027 3.020 0.439 1.00 95.50 123 ARG A CA 1
ATOM 1001 C C . ARG A 1 123 ? 14.254 3.467 -0.801 1.00 95.50 123 ARG A C 1
ATOM 1003 O O . ARG A 1 123 ? 14.504 2.958 -1.886 1.00 95.50 123 ARG A O 1
ATOM 1010 N N . GLU A 1 124 ? 13.309 4.394 -0.653 1.00 95.19 124 GLU A N 1
ATOM 1011 C CA . GLU A 1 124 ? 12.543 4.928 -1.786 1.00 95.19 124 GLU A CA 1
ATOM 1012 C C . GLU A 1 124 ? 13.466 5.600 -2.815 1.00 95.19 124 GLU A C 1
ATOM 1014 O O . GLU A 1 124 ? 13.298 5.398 -4.017 1.00 95.19 124 GLU A O 1
ATOM 1019 N N . GLU A 1 125 ? 14.474 6.340 -2.347 1.00 94.56 125 GLU A N 1
ATOM 1020 C CA . GLU A 1 125 ? 15.498 6.962 -3.194 1.00 94.56 125 GLU A CA 1
ATOM 1021 C C . GLU A 1 125 ? 16.412 5.928 -3.864 1.00 94.56 125 GLU A C 1
ATOM 1023 O O . GLU A 1 125 ? 16.803 6.107 -5.016 1.00 94.56 125 GLU A O 1
ATOM 1028 N N . GLU A 1 126 ? 16.737 4.827 -3.184 1.00 93.56 126 GLU A N 1
ATOM 1029 C CA . GLU A 1 126 ? 17.476 3.711 -3.782 1.00 93.56 126 GLU A CA 1
ATOM 1030 C C . GLU A 1 126 ? 16.672 3.030 -4.895 1.00 93.56 126 GLU A C 1
ATOM 1032 O O . GLU A 1 126 ? 17.206 2.816 -5.982 1.00 93.56 126 GLU A O 1
ATOM 1037 N N . TYR A 1 127 ? 15.384 2.754 -4.668 1.00 94.12 127 TYR A N 1
ATOM 1038 C CA . TYR A 1 127 ? 14.505 2.163 -5.683 1.00 94.12 127 TYR A CA 1
ATOM 1039 C C . TYR A 1 127 ? 14.245 3.100 -6.862 1.00 94.12 127 TYR A C 1
ATOM 1041 O O . TYR A 1 127 ? 14.080 2.631 -7.983 1.00 94.12 127 TYR A O 1
ATOM 1049 N N . ALA A 1 128 ? 14.267 4.417 -6.652 1.00 93.25 128 ALA A N 1
ATOM 1050 C CA . ALA A 1 128 ? 14.132 5.388 -7.736 1.00 93.25 128 ALA A CA 1
ATOM 1051 C C . ALA A 1 128 ? 15.297 5.346 -8.747 1.00 93.25 128 ALA A C 1
ATOM 1053 O O . ALA A 1 128 ? 15.135 5.830 -9.867 1.00 93.25 128 ALA A O 1
ATOM 1054 N N . LYS A 1 129 ? 16.450 4.762 -8.382 1.00 94.31 129 LYS A N 1
ATOM 1055 C CA . LYS A 1 129 ? 17.612 4.617 -9.278 1.00 94.31 129 LYS A CA 1
ATOM 1056 C C . LYS A 1 129 ? 17.407 3.548 -10.350 1.00 94.31 129 LYS A C 1
ATOM 1058 O O . LYS A 1 129 ? 18.023 3.645 -11.407 1.00 94.31 129 LYS A O 1
ATOM 1063 N N . ASP A 1 130 ? 16.562 2.549 -10.090 1.00 93.56 130 ASP A N 1
ATOM 1064 C CA . ASP A 1 130 ? 16.280 1.459 -11.023 1.00 93.56 130 ASP A CA 1
ATOM 1065 C C . ASP A 1 130 ? 14.769 1.374 -11.317 1.00 93.56 130 ASP A C 1
ATOM 1067 O O . ASP A 1 130 ? 13.993 0.859 -10.502 1.00 93.56 130 ASP A O 1
ATOM 1071 N N . PRO A 1 131 ? 14.322 1.837 -12.501 1.00 90.50 131 PRO A N 1
ATOM 1072 C CA . PRO A 1 131 ? 12.907 1.841 -12.860 1.00 90.50 131 PRO A CA 1
ATOM 1073 C C . PRO A 1 131 ? 12.297 0.435 -12.984 1.00 90.50 131 PRO A C 1
ATOM 1075 O O . PRO A 1 131 ? 11.071 0.320 -13.030 1.00 90.50 131 PRO A O 1
ATOM 1078 N N . SER A 1 132 ? 13.101 -0.635 -13.025 1.00 90.56 132 SER A N 1
ATOM 1079 C CA . SER A 1 132 ? 12.605 -2.013 -13.125 1.00 90.56 132 SER A CA 1
ATOM 1080 C C . SER A 1 132 ? 12.016 -2.552 -11.813 1.00 90.56 132 SER A C 1
ATOM 1082 O O . SER A 1 132 ? 11.124 -3.403 -11.844 1.00 90.56 132 SER A O 1
ATOM 1084 N N . ILE A 1 133 ? 12.465 -2.040 -10.660 1.00 88.19 133 ILE A N 1
ATOM 1085 C CA . ILE A 1 133 ? 12.073 -2.536 -9.330 1.00 88.19 133 ILE A CA 1
ATOM 1086 C C . ILE A 1 133 ? 10.634 -2.114 -8.992 1.00 88.19 133 ILE A C 1
ATOM 1088 O O . ILE A 1 133 ? 9.834 -2.896 -8.464 1.00 88.19 133 ILE A O 1
ATOM 1092 N N . GLY A 1 134 ? 10.292 -0.865 -9.319 1.00 86.88 134 GLY A N 1
ATOM 1093 C CA . GLY A 1 134 ? 9.061 -0.213 -8.877 1.00 86.88 134 GLY A CA 1
ATOM 1094 C C . GLY A 1 134 ? 9.043 0.088 -7.371 1.00 86.88 134 GLY A C 1
ATOM 1095 O O . GLY A 1 134 ? 9.967 -0.239 -6.634 1.00 86.88 134 GLY A O 1
ATOM 1096 N N . SER A 1 135 ? 7.966 0.718 -6.892 1.00 89.25 135 SER A N 1
ATOM 1097 C CA . SER A 1 135 ? 7.784 1.036 -5.468 1.00 89.25 135 SER A CA 1
ATOM 1098 C C . SER A 1 135 ? 6.469 0.464 -4.958 1.00 89.25 135 SER A C 1
ATOM 1100 O O . SER A 1 135 ? 5.388 0.839 -5.415 1.00 89.25 135 SER A O 1
ATOM 1102 N N . TYR A 1 136 ? 6.563 -0.445 -3.987 1.00 95.19 136 TYR A N 1
ATOM 1103 C CA . TYR A 1 136 ? 5.408 -1.040 -3.308 1.00 95.19 136 TYR A CA 1
ATOM 1104 C C . TYR A 1 136 ? 5.395 -0.655 -1.823 1.00 95.19 136 TYR A C 1
ATOM 1106 O O . TYR A 1 136 ? 4.966 -1.427 -0.956 1.00 95.19 136 TYR A O 1
ATOM 1114 N N . MET A 1 137 ? 5.867 0.555 -1.526 1.00 95.69 137 MET A N 1
ATOM 1115 C CA . MET A 1 137 ? 5.908 1.126 -0.187 1.00 95.69 137 MET A CA 1
ATOM 1116 C C . MET A 1 137 ? 4.551 1.715 0.205 1.00 95.69 137 MET A C 1
ATOM 1118 O O . MET A 1 137 ? 3.926 2.463 -0.547 1.00 95.69 137 MET A O 1
ATOM 1122 N N . TYR A 1 138 ? 4.089 1.408 1.415 1.00 96.06 138 TYR A N 1
ATOM 1123 C CA . TYR A 1 138 ? 2.838 1.925 1.958 1.00 96.06 138 TYR A CA 1
ATOM 1124 C C . TYR A 1 138 ? 3.093 2.749 3.220 1.00 96.06 138 TYR A C 1
ATOM 1126 O O . TYR A 1 138 ? 3.277 2.208 4.313 1.00 96.06 138 TYR A O 1
ATOM 1134 N N . PHE A 1 139 ? 3.057 4.074 3.080 1.00 95.50 139 PHE A N 1
ATOM 1135 C CA . PHE A 1 139 ? 3.229 5.014 4.187 1.00 95.50 139 PHE A CA 1
ATOM 1136 C C . PHE A 1 139 ? 1.923 5.229 4.964 1.00 95.50 139 PHE A C 1
ATOM 1138 O O . PHE A 1 139 ? 0.850 5.416 4.389 1.00 95.50 139 PHE A O 1
ATOM 1145 N N . PHE A 1 140 ? 2.003 5.260 6.294 1.00 94.81 140 PHE A N 1
ATOM 1146 C CA . PHE A 1 140 ? 0.853 5.510 7.164 1.00 94.81 140 PHE A CA 1
ATOM 1147 C C . PHE A 1 140 ? 1.252 6.185 8.480 1.00 94.81 140 PHE A C 1
ATOM 1149 O O . PHE A 1 140 ? 2.410 6.177 8.889 1.00 94.81 140 PHE A O 1
ATOM 1156 N N . LYS A 1 141 ? 0.274 6.783 9.167 1.00 93.19 141 LYS A N 1
ATOM 1157 C CA . LYS A 1 141 ? 0.456 7.371 10.501 1.00 93.19 141 LYS A CA 1
ATOM 1158 C C . LYS A 1 141 ? -0.207 6.485 11.550 1.00 93.19 141 LYS A C 1
ATOM 1160 O O . LYS A 1 141 ? -1.353 6.073 11.385 1.00 93.19 141 LYS A O 1
ATOM 1165 N N . TYR A 1 142 ? 0.496 6.225 12.645 1.00 91.12 142 TYR A N 1
ATOM 1166 C CA . TYR A 1 142 ? -0.019 5.473 13.784 1.00 91.12 142 TYR A CA 1
ATOM 1167 C C . TYR A 1 142 ? 0.609 5.978 15.087 1.00 91.12 142 TYR A C 1
ATOM 1169 O O . TYR A 1 142 ? 1.827 6.127 15.171 1.00 91.12 142 TYR A O 1
ATOM 1177 N N . LYS A 1 143 ? -0.229 6.258 16.099 1.00 90.06 143 LYS A N 1
ATOM 1178 C CA . LYS A 1 143 ? 0.183 6.832 17.399 1.00 90.06 143 LYS A CA 1
ATOM 1179 C C . LYS A 1 143 ? 1.113 8.045 17.245 1.00 90.06 143 LYS A C 1
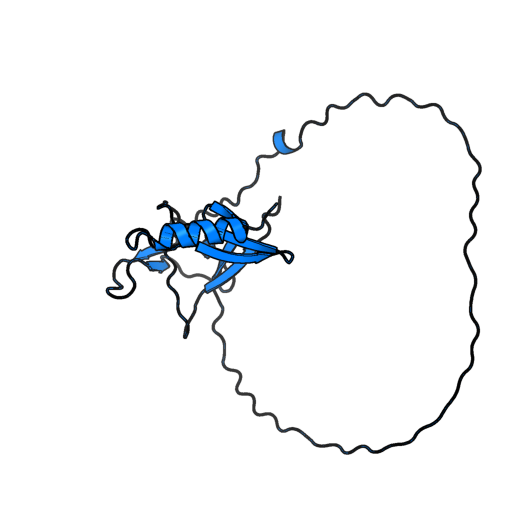ATOM 1181 O O . LYS A 1 143 ? 2.205 8.082 17.799 1.00 90.06 143 LYS A O 1
ATOM 1186 N N . SER A 1 144 ? 0.701 9.000 16.411 1.00 91.81 144 SER A N 1
ATOM 1187 C CA . SER A 1 144 ? 1.457 10.223 16.089 1.00 91.81 144 SER A CA 1
ATOM 1188 C C . SER A 1 144 ? 2.813 10.034 15.394 1.00 91.81 144 SER A C 1
ATOM 1190 O O . SER A 1 144 ? 3.434 11.029 15.041 1.00 91.81 144 SER A O 1
ATOM 1192 N N . LYS A 1 145 ? 3.232 8.800 15.092 1.00 92.56 145 LYS A N 1
ATOM 1193 C CA . LYS A 1 145 ? 4.448 8.495 14.325 1.00 92.56 145 LYS A CA 1
ATOM 1194 C C . LYS A 1 145 ? 4.114 8.070 12.896 1.00 92.56 145 LYS A C 1
ATOM 1196 O O . LYS A 1 145 ? 3.036 7.526 12.638 1.00 92.56 145 LYS A O 1
ATOM 1201 N N . ARG A 1 146 ? 5.030 8.340 11.965 1.00 95.00 146 ARG A N 1
ATOM 1202 C CA . ARG A 1 146 ? 4.949 7.903 10.565 1.00 95.00 146 ARG A CA 1
ATOM 1203 C C . ARG A 1 146 ? 5.701 6.585 10.411 1.00 95.00 146 ARG A C 1
ATOM 1205 O O . ARG A 1 146 ? 6.805 6.444 10.923 1.00 95.00 146 ARG A O 1
ATOM 1212 N N . TRP A 1 147 ? 5.079 5.656 9.707 1.00 94.88 147 TRP A N 1
ATOM 1213 C CA . TRP A 1 147 ? 5.562 4.304 9.467 1.00 94.88 147 TRP A CA 1
ATOM 1214 C C . TRP A 1 147 ? 5.411 3.968 7.989 1.00 94.88 147 TRP A C 1
ATOM 1216 O O . TRP A 1 147 ? 4.626 4.601 7.276 1.00 94.88 147 TRP A O 1
ATOM 1226 N N . CYS A 1 148 ? 6.128 2.944 7.554 1.00 95.81 148 CYS A N 1
ATOM 1227 C CA . CYS A 1 148 ? 6.023 2.375 6.225 1.00 95.81 148 CYS A CA 1
ATOM 1228 C C . CYS A 1 148 ? 5.936 0.850 6.313 1.00 95.81 148 CYS A C 1
ATOM 1230 O O . CYS A 1 148 ? 6.582 0.240 7.163 1.00 95.81 148 CYS A O 1
ATOM 1232 N N . VAL A 1 149 ? 5.139 0.243 5.435 1.00 96.56 149 VAL A N 1
ATOM 1233 C CA . VAL A 1 149 ? 5.268 -1.178 5.099 1.00 96.56 149 VAL A CA 1
ATOM 1234 C C . VAL A 1 149 ? 5.818 -1.277 3.687 1.00 96.56 149 VAL A C 1
ATOM 1236 O O . VAL A 1 149 ? 5.167 -0.825 2.748 1.00 96.56 149 VAL A O 1
ATOM 1239 N N . ASP A 1 150 ? 6.999 -1.856 3.538 1.00 96.25 150 ASP A N 1
ATOM 1240 C CA . ASP A 1 150 ? 7.643 -2.066 2.250 1.00 96.25 150 ASP A CA 1
ATOM 1241 C C . ASP A 1 150 ? 7.388 -3.483 1.742 1.00 96.25 150 ASP A C 1
ATOM 1243 O O . ASP A 1 150 ? 7.857 -4.468 2.306 1.00 96.25 150 ASP A O 1
ATOM 1247 N N . ALA A 1 151 ? 6.597 -3.580 0.679 1.00 96.62 151 ALA A N 1
ATOM 1248 C CA . ALA A 1 151 ? 6.282 -4.836 0.014 1.00 96.62 151 ALA A CA 1
ATOM 1249 C C . ALA A 1 151 ? 6.957 -4.930 -1.364 1.00 96.62 151 ALA A C 1
ATOM 1251 O O . ALA A 1 151 ? 6.415 -5.566 -2.267 1.00 96.62 151 ALA A O 1
ATOM 1252 N N . THR A 1 152 ? 8.085 -4.245 -1.569 1.00 94.75 152 THR A N 1
ATOM 1253 C CA . THR A 1 152 ? 8.753 -4.164 -2.878 1.00 94.75 152 THR A CA 1
ATOM 1254 C C . THR A 1 152 ? 9.317 -5.512 -3.300 1.00 94.75 152 THR A C 1
ATOM 1256 O O . THR A 1 152 ? 9.068 -5.946 -4.426 1.00 94.75 152 THR A O 1
ATOM 1259 N N . LYS A 1 153 ? 9.945 -6.238 -2.367 1.00 94.31 153 LYS A N 1
ATOM 1260 C CA . LYS A 1 153 ? 10.389 -7.620 -2.582 1.00 94.31 153 LYS A CA 1
ATOM 1261 C C . LYS A 1 153 ? 9.203 -8.520 -2.955 1.00 94.31 153 LYS A C 1
ATOM 1263 O O . LYS A 1 153 ? 8.192 -8.564 -2.250 1.00 94.31 153 LYS A O 1
ATOM 1268 N N . GLU A 1 154 ? 9.333 -9.254 -4.061 1.00 93.69 154 GLU A N 1
ATOM 1269 C CA . GLU A 1 154 ? 8.303 -10.195 -4.510 1.00 93.69 154 GLU A CA 1
ATOM 1270 C C . GLU A 1 154 ? 8.016 -11.251 -3.428 1.00 93.69 154 GLU A C 1
ATOM 1272 O O . GLU A 1 154 ? 8.914 -11.759 -2.754 1.00 93.69 154 GLU A O 1
ATOM 1277 N N . SER A 1 155 ? 6.734 -11.562 -3.241 1.00 92.06 155 SER A N 1
ATOM 1278 C CA . SER A 1 155 ? 6.259 -12.516 -2.238 1.00 92.06 155 SER A CA 1
ATOM 1279 C C . SER A 1 155 ? 4.923 -13.129 -2.658 1.00 92.06 155 SER A C 1
ATOM 1281 O O . SER A 1 155 ? 4.253 -12.647 -3.571 1.00 92.06 155 SER A O 1
ATOM 1283 N N . GLU A 1 156 ? 4.493 -14.169 -1.946 1.00 91.31 156 GLU A N 1
ATOM 1284 C CA . GLU A 1 156 ? 3.172 -14.787 -2.126 1.00 91.31 156 GLU A CA 1
ATOM 1285 C C . GLU A 1 156 ? 1.999 -13.883 -1.684 1.00 91.31 156 GLU A C 1
ATOM 1287 O O . GLU A 1 156 ? 0.827 -14.173 -1.959 1.00 91.31 156 GLU A O 1
ATOM 1292 N N . PHE A 1 157 ? 2.277 -12.780 -0.978 1.00 92.00 157 PHE A N 1
ATOM 1293 C CA . PHE A 1 157 ? 1.240 -11.923 -0.418 1.00 92.00 157 PHE A CA 1
ATOM 1294 C C . PHE A 1 157 ? 0.638 -10.995 -1.473 1.00 92.00 157 PHE A C 1
ATOM 1296 O O . PHE A 1 157 ? 1.288 -10.141 -2.068 1.00 92.00 157 PHE A O 1
ATOM 1303 N N . LYS A 1 158 ? -0.682 -11.098 -1.634 1.00 93.00 158 LYS A N 1
ATOM 1304 C CA . LYS A 1 158 ? -1.442 -10.380 -2.669 1.00 93.00 158 LYS A CA 1
ATOM 1305 C C . LYS A 1 158 ? -1.724 -8.904 -2.341 1.00 93.00 158 LYS A C 1
ATOM 1307 O O . LYS A 1 158 ? -2.266 -8.195 -3.180 1.00 93.00 158 LYS A O 1
ATOM 1312 N N . GLY A 1 159 ? -1.389 -8.429 -1.136 1.00 94.12 159 GLY A N 1
ATOM 1313 C CA . GLY A 1 159 ? -1.707 -7.067 -0.678 1.00 94.12 159 GLY A CA 1
ATOM 1314 C C . GLY A 1 159 ? -1.088 -5.963 -1.544 1.00 94.12 159 GLY A C 1
ATOM 1315 O O . GLY A 1 159 ? -1.771 -4.993 -1.865 1.00 94.12 159 GLY A O 1
ATOM 1316 N N . ARG A 1 160 ? 0.159 -6.159 -1.994 1.00 94.81 160 ARG A N 1
ATOM 1317 C CA . ARG A 1 160 ? 0.897 -5.229 -2.870 1.00 94.81 160 ARG A CA 1
ATOM 1318 C C . ARG A 1 160 ? 0.313 -5.080 -4.278 1.00 94.81 160 ARG A C 1
ATOM 1320 O O . ARG A 1 160 ? 0.624 -4.128 -4.973 1.00 94.81 160 ARG A O 1
ATOM 1327 N N . LEU A 1 161 ? -0.551 -6.010 -4.689 1.00 94.00 161 LEU A N 1
ATOM 1328 C CA . LEU A 1 161 ? -1.173 -6.048 -6.017 1.00 94.00 161 LEU A CA 1
ATOM 1329 C C . LEU A 1 161 ? -2.549 -5.349 -6.046 1.00 94.00 161 LEU A C 1
ATOM 1331 O O . LEU A 1 161 ? -3.314 -5.490 -7.003 1.00 94.00 161 LEU A O 1
ATOM 1335 N N . ILE A 1 162 ? -2.921 -4.635 -4.976 1.00 93.88 162 ILE A N 1
ATOM 1336 C CA . ILE A 1 162 ? -4.141 -3.822 -4.953 1.00 93.88 162 ILE A CA 1
ATOM 1337 C C . ILE A 1 162 ? -3.930 -2.570 -5.798 1.00 93.88 162 ILE A C 1
ATOM 1339 O O . ILE A 1 162 ? -3.164 -1.682 -5.439 1.00 93.88 162 ILE A O 1
ATOM 1343 N N . ASN A 1 163 ? -4.720 -2.448 -6.860 1.00 92.81 163 ASN A N 1
ATOM 1344 C CA . ASN A 1 163 ? -4.696 -1.266 -7.710 1.00 92.81 163 ASN A CA 1
ATOM 1345 C C . ASN A 1 163 ? -5.438 -0.074 -7.094 1.00 92.81 163 ASN A C 1
ATOM 1347 O O . ASN A 1 163 ? -6.471 -0.210 -6.429 1.00 92.81 163 ASN A O 1
ATOM 1351 N N . HIS A 1 164 ? -4.938 1.126 -7.392 1.00 91.12 164 HIS A N 1
ATOM 1352 C CA . HIS A 1 164 ? -5.564 2.385 -7.005 1.00 91.12 164 HIS A CA 1
ATOM 1353 C C . HIS A 1 164 ? -6.831 2.693 -7.834 1.00 91.12 164 HIS A C 1
ATOM 1355 O O . HIS A 1 164 ? -6.907 2.442 -9.044 1.00 91.12 164 HIS A O 1
ATOM 1361 N N . SER A 1 165 ? -7.822 3.307 -7.180 1.00 91.31 165 SER A N 1
ATOM 1362 C CA . SER A 1 165 ? -9.014 3.885 -7.808 1.00 91.31 165 SER A CA 1
ATOM 1363 C C . SER A 1 165 ? -9.437 5.156 -7.069 1.00 91.31 165 SER A C 1
ATOM 1365 O O . SER A 1 165 ? -9.897 5.078 -5.929 1.00 91.31 165 SER A O 1
ATOM 1367 N N . ALA A 1 166 ? -9.314 6.314 -7.722 1.00 89.06 166 ALA A N 1
ATOM 1368 C CA . ALA A 1 166 ? -9.708 7.605 -7.153 1.00 89.06 166 ALA A CA 1
ATOM 1369 C C . ALA A 1 166 ? -11.236 7.763 -7.087 1.00 89.06 166 ALA A C 1
ATOM 1371 O O . ALA A 1 166 ? -11.800 8.120 -6.053 1.00 89.06 166 ALA A O 1
ATOM 1372 N N . LEU A 1 167 ? -11.922 7.441 -8.189 1.00 90.06 167 LEU A N 1
ATOM 1373 C CA . LEU A 1 167 ? -13.353 7.711 -8.354 1.00 90.06 167 LEU A CA 1
ATOM 1374 C C . LEU A 1 167 ? -14.246 6.693 -7.637 1.00 90.06 167 LEU A C 1
ATOM 1376 O O . LEU A 1 167 ? -15.283 7.048 -7.075 1.00 90.06 167 LEU A O 1
ATOM 1380 N N . ARG A 1 168 ? -13.880 5.404 -7.674 1.00 90.19 168 ARG A N 1
ATOM 1381 C CA . ARG A 1 168 ? -14.739 4.307 -7.191 1.00 90.19 168 ARG A CA 1
ATOM 1382 C C . ARG A 1 168 ? -13.978 3.282 -6.332 1.00 90.19 168 ARG A C 1
ATOM 1384 O O . ARG A 1 168 ? -14.055 2.085 -6.613 1.00 90.19 168 ARG A O 1
ATOM 1391 N N . PRO A 1 169 ? -13.291 3.699 -5.251 1.00 94.50 169 PRO A N 1
ATOM 1392 C CA . PRO A 1 169 ? -12.609 2.764 -4.362 1.00 94.50 169 PRO A CA 1
ATOM 1393 C C . PRO A 1 169 ? -13.611 1.882 -3.605 1.00 94.50 169 PRO A C 1
ATOM 1395 O O . PRO A 1 169 ? -14.563 2.357 -2.973 1.00 94.50 169 PRO A O 1
ATOM 1398 N N . ASN A 1 170 ? -13.366 0.576 -3.636 1.00 94.81 170 ASN A N 1
ATOM 1399 C CA . ASN A 1 170 ? -14.188 -0.456 -3.002 1.00 94.81 170 ASN A CA 1
ATOM 1400 C C . ASN A 1 170 ? -13.578 -1.009 -1.699 1.00 94.81 170 ASN A C 1
ATOM 1402 O O . ASN A 1 170 ? -14.284 -1.703 -0.960 1.00 94.81 170 ASN A O 1
ATOM 1406 N N . LEU A 1 171 ? -12.325 -0.662 -1.397 1.00 95.56 171 LEU A N 1
ATOM 1407 C CA . LEU A 1 171 ? -11.600 -1.001 -0.175 1.00 95.56 171 LEU A CA 1
ATOM 1408 C C . LEU A 1 171 ? -11.273 0.257 0.639 1.00 95.56 171 LEU A C 1
ATOM 1410 O O . LEU A 1 171 ? -11.305 1.380 0.134 1.00 95.56 171 LEU A O 1
ATOM 1414 N N . ARG A 1 172 ? -10.984 0.062 1.924 1.00 94.25 172 ARG A N 1
ATOM 1415 C CA . ARG A 1 172 ? -10.434 1.078 2.825 1.00 94.25 172 ARG A CA 1
ATOM 1416 C C . ARG A 1 172 ? -9.344 0.448 3.676 1.00 94.25 172 ARG A C 1
ATOM 1418 O O . ARG A 1 172 ? -9.578 -0.598 4.282 1.00 94.25 172 ARG A O 1
ATOM 1425 N N . THR A 1 173 ? -8.201 1.112 3.755 1.00 94.38 173 THR A N 1
ATOM 1426 C CA . THR A 1 173 ? -7.101 0.701 4.618 1.00 94.38 173 THR A CA 1
ATOM 1427 C C . THR A 1 173 ? -7.361 1.096 6.070 1.00 94.38 173 THR A C 1
ATOM 1429 O O . THR A 1 173 ? -7.999 2.112 6.361 1.00 94.38 173 THR A O 1
ATOM 1432 N N . LYS A 1 174 ? -6.914 0.255 7.001 1.00 92.62 174 LYS A N 1
ATOM 1433 C CA . LYS A 1 174 ? -6.937 0.512 8.441 1.00 92.62 174 LYS A CA 1
ATOM 1434 C C . LYS A 1 174 ? -5.688 -0.058 9.087 1.00 92.62 174 LYS A C 1
ATOM 1436 O O . LYS A 1 174 ? -5.251 -1.146 8.725 1.00 92.62 174 LYS A O 1
ATOM 1441 N N . VAL A 1 175 ? -5.182 0.643 10.093 1.00 92.19 175 VAL A N 1
ATOM 1442 C CA . VAL A 1 175 ? -4.173 0.095 10.997 1.00 92.19 175 VAL A CA 1
ATOM 1443 C C . VAL A 1 175 ? -4.900 -0.713 12.062 1.00 92.19 175 VAL A C 1
ATOM 1445 O O . VAL A 1 175 ? -5.783 -0.190 12.746 1.00 92.19 175 VAL A O 1
ATOM 1448 N N . ARG A 1 176 ? -4.575 -1.998 12.176 1.00 83.56 176 ARG A N 1
ATOM 1449 C CA . ARG A 1 176 ? -5.149 -2.889 13.177 1.00 83.56 176 ARG A CA 1
ATOM 1450 C C . ARG A 1 176 ? -4.094 -3.212 14.218 1.00 83.56 176 ARG A C 1
ATOM 1452 O O . ARG A 1 176 ? -3.033 -3.722 13.881 1.00 83.56 176 ARG A O 1
ATOM 1459 N N . ASN A 1 177 ? -4.412 -2.967 15.484 1.00 74.75 177 ASN A N 1
ATOM 1460 C CA . ASN A 1 177 ? -3.590 -3.469 16.576 1.00 74.75 177 ASN A CA 1
ATOM 1461 C C . ASN A 1 177 ? -3.619 -4.994 16.507 1.00 74.75 177 ASN A C 1
ATOM 1463 O O . ASN A 1 177 ? -4.700 -5.591 16.527 1.00 74.75 177 ASN A O 1
ATOM 1467 N N . SER A 1 178 ? -2.448 -5.612 16.417 1.00 58.97 178 SER A N 1
ATOM 1468 C CA . SER A 1 178 ? -2.301 -7.025 16.733 1.00 58.97 178 SER A CA 1
ATOM 1469 C C . SER A 1 178 ? -2.618 -7.156 18.220 1.00 58.97 178 SER A C 1
ATOM 1471 O O . SER A 1 178 ? -1.776 -6.861 19.064 1.00 58.97 178 SER A O 1
ATOM 1473 N N . ALA A 1 179 ? -3.884 -7.429 18.534 1.00 44.94 179 ALA A N 1
ATOM 1474 C CA . ALA A 1 179 ? -4.276 -7.819 19.876 1.00 44.94 179 ALA A CA 1
ATOM 1475 C C . ALA A 1 179 ? -3.558 -9.137 20.175 1.00 44.94 179 ALA A C 1
ATOM 1477 O O . ALA A 1 179 ? -3.582 -10.038 19.330 1.00 44.94 179 ALA A O 1
ATOM 1478 N N . VAL A 1 180 ? -2.868 -9.172 21.317 1.00 38.53 180 VAL A N 1
ATOM 1479 C CA . VAL A 1 180 ? -2.472 -10.422 21.977 1.00 38.53 180 VAL A CA 1
ATOM 1480 C C . VAL A 1 180 ? -3.734 -11.239 22.221 1.00 38.53 180 VAL A C 1
ATOM 1482 O O . VAL A 1 180 ? -4.745 -10.609 22.612 1.00 38.53 180 VAL A O 1
#

pLDDT: mean 72.44, std 24.49, range [25.11, 96.62]

Secondary structure (DSSP, 8-state):
-PPEEEEEEPPP--------PPPP----------------------------------------GGGTS---------TTTEEEEEEETTTEEEEEESS---TT-EEEE--SEEEEHHHHHHHHHHHTT-TTT---EEEEEETTEEEEEE--S--S-GGGGPPP-SSS--EEEEEE----